Protein AF-A0AAW7FDE2-F1 (afdb_monomer_lite)

pLDDT: mean 92.48, std 11.18, range [34.59, 98.38]

Sequence (75 aa):
MSKEIKNILDVKNAASKLLLKFQTGKITKDVLYAEGATLTIIFNEVMNNACDDDTYCHVKDAAGLLNAIKHFSTI

Radius of gyration: 12.06 Å; chains: 1; bounding box: 27×22×31 Å

Secondary structure (DSSP, 8-state):
------SHHHHHHHHHHHHHHHHTTSS-HHHHHHHHHHHHHHHHHHHTTGGG-TTGGGHHHHHHHHHHHHHHHH-

Structure (mmCIF, N/CA/C/O backbone):
data_AF-A0AAW7FDE2-F1
#
_entry.id   AF-A0AAW7FDE2-F1
#
loop_
_atom_site.group_PDB
_atom_site.id
_atom_site.type_symbol
_atom_site.label_atom_id
_atom_site.label_alt_id
_atom_site.label_comp_id
_atom_site.label_asym_id
_atom_site.label_entity_id
_atom_site.label_seq_id
_atom_site.pdbx_PDB_ins_code
_atom_site.Cartn_x
_atom_site.Cartn_y
_atom_site.Cartn_z
_atom_site.occupancy
_atom_site.B_iso_or_equiv
_atom_site.auth_seq_id
_atom_site.auth_comp_id
_atom_site.auth_asym_id
_atom_site.auth_atom_id
_atom_site.pdbx_PDB_model_num
ATOM 1 N N . MET A 1 1 ? -10.616 10.962 -14.426 1.00 34.59 1 MET A N 1
ATOM 2 C CA . MET A 1 1 ? -9.703 9.917 -14.932 1.00 34.59 1 MET A CA 1
ATOM 3 C C . MET A 1 1 ? -8.961 9.316 -13.755 1.00 34.59 1 MET A C 1
ATOM 5 O O . MET A 1 1 ? -8.147 10.000 -13.145 1.00 34.59 1 MET A O 1
ATOM 9 N N . SER A 1 2 ? -9.304 8.086 -13.381 1.00 44.47 2 SER A N 1
ATOM 10 C CA . SER A 1 2 ? -8.522 7.276 -12.445 1.00 44.47 2 SER A CA 1
ATOM 11 C C . SER A 1 2 ? -7.138 7.093 -13.062 1.00 44.47 2 SER A C 1
ATOM 13 O O . SER A 1 2 ? -7.044 6.619 -14.191 1.00 44.47 2 SER A O 1
ATOM 15 N N . LYS A 1 3 ? -6.080 7.565 -12.398 1.00 56.47 3 LYS A N 1
ATOM 16 C CA . LYS A 1 3 ? -4.712 7.391 -12.895 1.00 56.47 3 LYS A CA 1
ATOM 17 C C . LYS A 1 3 ? -4.422 5.889 -12.863 1.00 56.47 3 LYS A C 1
ATOM 19 O O . LYS A 1 3 ? -4.441 5.297 -11.788 1.00 56.47 3 LYS A O 1
ATOM 24 N N . GLU A 1 4 ? -4.280 5.285 -14.034 1.00 80.88 4 GLU A N 1
ATOM 25 C CA . GLU A 1 4 ? -3.923 3.876 -14.188 1.00 80.88 4 GLU A CA 1
ATOM 26 C C . GLU A 1 4 ? -2.541 3.661 -13.553 1.00 80.88 4 GLU A C 1
ATOM 28 O O . GLU A 1 4 ? -1.621 4.428 -13.834 1.00 80.88 4 GLU A O 1
ATOM 33 N N . ILE A 1 5 ? -2.425 2.694 -12.640 1.00 87.00 5 ILE A N 1
ATOM 34 C CA . ILE A 1 5 ? -1.178 2.385 -11.930 1.00 87.00 5 ILE A CA 1
ATOM 35 C C . ILE A 1 5 ? -0.347 1.493 -12.849 1.00 87.00 5 ILE A C 1
ATOM 37 O O . ILE A 1 5 ? -0.779 0.383 -13.146 1.00 87.00 5 ILE A O 1
ATOM 41 N N . LYS A 1 6 ? 0.803 1.984 -13.327 1.00 88.56 6 LYS A N 1
ATOM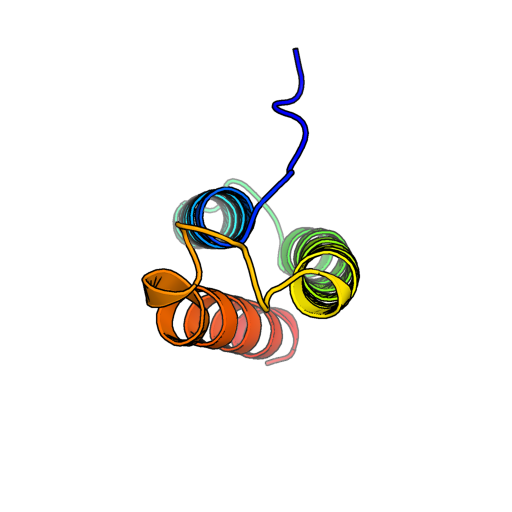 42 C CA . LYS A 1 6 ? 1.593 1.284 -14.361 1.00 88.56 6 LYS A CA 1
ATOM 43 C C . LYS A 1 6 ? 2.973 0.841 -13.907 1.00 88.56 6 LYS A C 1
ATOM 45 O O . LYS A 1 6 ? 3.544 -0.053 -14.516 1.00 88.56 6 LYS A O 1
ATOM 50 N N . ASN A 1 7 ? 3.514 1.489 -12.883 1.00 92.94 7 ASN A N 1
ATOM 51 C CA . ASN A 1 7 ? 4.879 1.275 -12.420 1.00 92.94 7 ASN A CA 1
ATOM 52 C C . ASN A 1 7 ? 4.976 1.377 -10.891 1.00 92.94 7 ASN A C 1
ATOM 54 O O . ASN A 1 7 ? 4.006 1.689 -10.188 1.00 92.94 7 ASN A O 1
ATOM 58 N N . ILE A 1 8 ? 6.168 1.111 -10.365 1.00 94.50 8 ILE A N 1
ATOM 59 C CA . ILE A 1 8 ? 6.422 1.040 -8.921 1.00 94.50 8 ILE A CA 1
ATOM 60 C C . ILE A 1 8 ? 6.228 2.416 -8.256 1.00 94.50 8 ILE A C 1
ATOM 62 O O . ILE A 1 8 ? 5.724 2.504 -7.129 1.00 94.50 8 ILE A O 1
ATOM 66 N N . LEU A 1 9 ? 6.550 3.511 -8.956 1.00 95.00 9 LEU A N 1
ATOM 67 C CA . LEU A 1 9 ? 6.299 4.876 -8.475 1.00 95.00 9 LEU A CA 1
ATOM 68 C C . LEU A 1 9 ? 4.799 5.167 -8.299 1.00 95.00 9 LEU A C 1
ATOM 70 O O . LEU A 1 9 ? 4.409 5.797 -7.310 1.00 95.00 9 LEU A O 1
ATOM 74 N N . ASP A 1 10 ? 3.951 4.710 -9.218 1.00 95.50 10 ASP A N 1
ATOM 75 C CA . ASP A 1 10 ? 2.501 4.882 -9.112 1.00 95.50 10 ASP A CA 1
ATOM 76 C C . ASP A 1 10 ? 1.940 4.136 -7.897 1.00 95.50 10 ASP A C 1
ATOM 78 O O . ASP A 1 10 ? 1.149 4.713 -7.144 1.00 95.50 10 ASP A O 1
ATOM 82 N N . VAL A 1 11 ? 2.407 2.906 -7.643 1.00 96.31 11 VAL A N 1
ATOM 83 C CA . VAL A 1 11 ? 2.045 2.140 -6.438 1.00 96.31 11 VAL A CA 1
ATOM 84 C C . VAL A 1 11 ? 2.447 2.906 -5.179 1.00 96.31 11 VAL A C 1
ATOM 86 O O . VAL A 1 11 ? 1.615 3.099 -4.289 1.00 96.31 11 VAL A O 1
ATOM 89 N N . LYS A 1 12 ? 3.691 3.404 -5.109 1.00 97.00 12 LYS A N 1
ATOM 90 C CA . LYS A 1 12 ? 4.181 4.202 -3.972 1.00 97.00 12 LYS A CA 1
ATOM 91 C C . LYS A 1 12 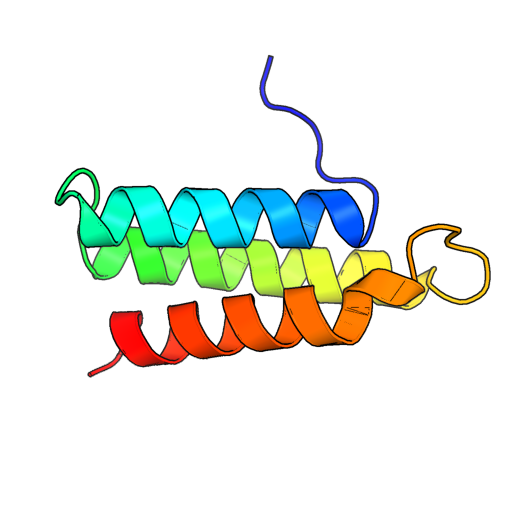? 3.274 5.406 -3.707 1.00 97.00 12 LYS A C 1
ATOM 93 O O . LYS A 1 12 ? 2.839 5.634 -2.577 1.00 97.00 12 LYS A O 1
ATOM 98 N N . ASN A 1 13 ? 2.965 6.173 -4.750 1.00 97.69 13 ASN A N 1
ATOM 99 C CA . ASN A 1 13 ? 2.144 7.378 -4.639 1.00 97.69 13 ASN A CA 1
ATOM 100 C C . ASN A 1 13 ? 0.702 7.053 -4.225 1.00 97.69 13 ASN A C 1
ATOM 102 O O . ASN A 1 13 ? 0.118 7.768 -3.405 1.00 97.69 13 ASN A O 1
ATOM 106 N N . ALA A 1 14 ? 0.130 5.972 -4.758 1.00 97.69 14 ALA A N 1
ATOM 107 C CA . ALA A 1 14 ? -1.205 5.516 -4.397 1.00 97.69 14 ALA A CA 1
ATOM 108 C C . ALA A 1 14 ? -1.268 5.059 -2.932 1.00 97.69 14 ALA A C 1
ATOM 110 O O . ALA A 1 14 ? -2.150 5.506 -2.198 1.00 97.69 14 ALA A O 1
ATOM 111 N N . ALA A 1 15 ? -0.296 4.261 -2.481 1.00 98.12 15 ALA A N 1
ATOM 112 C CA . ALA A 1 15 ? -0.208 3.786 -1.102 1.00 98.12 15 ALA A CA 1
ATOM 113 C C . ALA A 1 15 ? -0.022 4.945 -0.105 1.00 98.12 15 ALA A C 1
ATOM 115 O O . ALA A 1 15 ? -0.721 5.022 0.906 1.00 98.12 15 ALA A O 1
ATOM 116 N N . SER A 1 16 ? 0.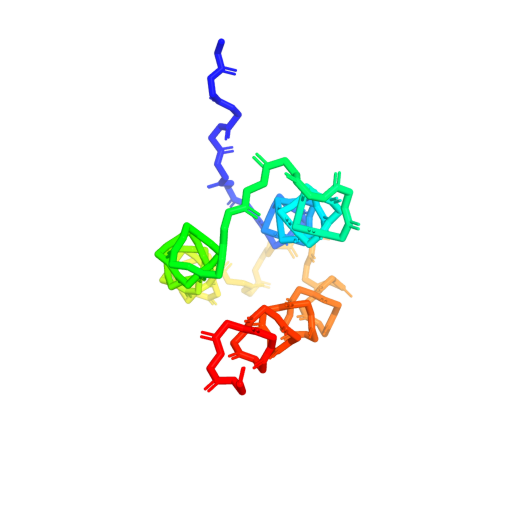851 5.907 -0.426 1.00 98.25 16 SER A N 1
ATOM 117 C CA . SER A 1 16 ? 1.046 7.118 0.382 1.00 98.25 16 SER A CA 1
ATOM 118 C C . SER A 1 16 ? -0.244 7.940 0.497 1.00 98.25 16 SER A C 1
ATOM 120 O O . SER A 1 16 ? -0.655 8.322 1.595 1.00 98.25 16 SER A O 1
ATOM 122 N N . LYS A 1 17 ? -0.946 8.156 -0.624 1.00 98.12 17 LYS A N 1
ATOM 123 C CA . LYS A 1 17 ? -2.225 8.877 -0.639 1.00 98.12 17 LYS A CA 1
ATOM 124 C C . LYS A 1 17 ? -3.311 8.141 0.147 1.00 98.12 17 LYS A C 1
ATOM 126 O O . LYS A 1 17 ? -4.133 8.794 0.791 1.00 98.12 17 LYS A O 1
ATOM 131 N N . LEU A 1 18 ? -3.333 6.811 0.087 1.00 98.00 18 LEU A N 1
ATOM 132 C CA . LEU A 1 18 ? -4.285 5.987 0.823 1.00 98.00 18 LEU A CA 1
ATOM 133 C C . LEU A 1 18 ? -4.076 6.114 2.338 1.00 98.00 18 LEU A C 1
ATOM 135 O O . LEU A 1 18 ? -5.030 6.397 3.062 1.00 98.00 18 LEU A O 1
ATOM 139 N N . LEU A 1 19 ? -2.827 6.014 2.802 1.00 97.81 19 LEU A N 1
ATOM 140 C CA . LEU A 1 19 ? -2.482 6.231 4.210 1.00 97.81 19 LEU A CA 1
ATOM 141 C C . LEU A 1 19 ? -2.858 7.636 4.682 1.00 97.81 19 LEU A C 1
ATOM 143 O O . LEU A 1 19 ? -3.458 7.775 5.743 1.00 97.81 19 LEU A O 1
ATOM 147 N N . LEU A 1 20 ? -2.591 8.671 3.880 1.00 98.19 20 LEU A N 1
ATOM 148 C CA . LEU A 1 20 ? -2.969 10.041 4.234 1.00 98.19 20 LEU A CA 1
ATOM 149 C C . LEU A 1 20 ? -4.492 10.199 4.385 1.00 98.19 20 LEU A C 1
ATOM 151 O O . LEU A 1 20 ? -4.963 10.864 5.309 1.00 98.19 20 LEU A O 1
ATOM 155 N N . LYS A 1 21 ? -5.288 9.588 3.496 1.00 98.25 21 LYS A N 1
ATOM 156 C CA . LYS A 1 21 ? -6.755 9.585 3.629 1.00 98.25 21 LYS A CA 1
ATOM 157 C C . LYS A 1 21 ? -7.190 8.918 4.934 1.00 98.25 21 LYS A C 1
ATOM 159 O O . LYS A 1 21 ? -8.078 9.443 5.597 1.00 98.25 21 LYS A O 1
ATOM 164 N N . PHE A 1 22 ? -6.566 7.802 5.308 1.00 97.75 22 PHE A N 1
ATOM 165 C CA . PHE A 1 22 ? -6.875 7.114 6.562 1.00 97.75 22 PHE A CA 1
ATOM 166 C C . PHE A 1 22 ? -6.508 7.968 7.780 1.00 97.75 22 PHE A C 1
ATOM 168 O O . PHE A 1 22 ? -7.352 8.213 8.635 1.00 97.75 22 PHE A O 1
ATOM 175 N N . GLN A 1 23 ? -5.292 8.517 7.811 1.00 96.88 23 GLN A N 1
ATOM 176 C CA . GLN A 1 23 ? -4.806 9.372 8.901 1.00 96.88 23 GLN A CA 1
ATOM 177 C C . GLN A 1 23 ? -5.641 10.645 9.087 1.00 96.88 23 GLN A C 1
ATOM 179 O O . GLN A 1 23 ? -5.756 11.156 10.196 1.00 96.88 23 GLN A O 1
ATOM 184 N N . THR A 1 24 ? -6.242 11.155 8.010 1.00 97.88 24 THR A N 1
ATOM 185 C CA . THR A 1 24 ? -7.139 12.322 8.048 1.00 97.88 24 THR A CA 1
ATOM 186 C C . THR A 1 24 ? -8.608 11.958 8.286 1.00 97.88 24 THR A C 1
ATOM 188 O O . THR A 1 24 ? -9.472 12.823 8.167 1.00 97.88 24 THR A O 1
ATOM 191 N N . GLY A 1 25 ? -8.912 10.691 8.596 1.00 97.44 25 GLY A N 1
ATOM 192 C CA . GLY A 1 25 ? -10.267 10.213 8.888 1.00 97.44 25 GLY A CA 1
ATOM 193 C C . GLY A 1 25 ? -11.204 10.174 7.677 1.00 97.44 25 GLY A C 1
ATOM 194 O O . GLY A 1 25 ? -12.414 10.056 7.841 1.00 97.44 25 GLY A O 1
ATOM 195 N N . LYS A 1 26 ? -10.674 10.284 6.451 1.00 98.19 26 LYS A N 1
ATOM 196 C CA . LYS A 1 26 ? -11.475 10.301 5.213 1.00 98.19 26 LYS A CA 1
ATOM 197 C C . LYS A 1 26 ? -11.913 8.914 4.751 1.00 98.19 26 LYS A C 1
ATOM 199 O O . LYS A 1 26 ? -12.802 8.822 3.910 1.00 98.19 26 LYS A O 1
ATOM 204 N N . ILE A 1 27 ? -11.265 7.860 5.239 1.00 98.19 27 ILE A N 1
ATOM 205 C CA . ILE A 1 27 ? -11.619 6.465 4.961 1.00 98.19 27 ILE A CA 1
ATOM 206 C C . ILE A 1 27 ? -11.554 5.644 6.247 1.00 98.19 27 ILE A C 1
ATOM 208 O O . ILE A 1 27 ? -10.822 5.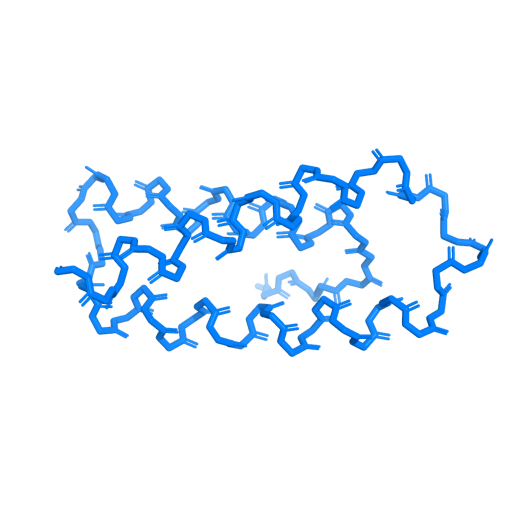989 7.175 1.00 98.19 27 ILE A O 1
ATOM 212 N N . THR A 1 28 ? -12.309 4.550 6.282 1.00 97.69 28 THR A N 1
ATOM 213 C CA . THR A 1 28 ? -12.331 3.608 7.404 1.00 97.69 28 THR A CA 1
ATOM 214 C C . THR A 1 28 ? -11.195 2.588 7.310 1.00 97.69 28 THR A C 1
ATOM 216 O O . THR A 1 28 ? -10.521 2.469 6.283 1.00 97.69 28 THR A O 1
ATOM 219 N N . LYS A 1 29 ? -11.018 1.809 8.383 1.00 97.25 29 LYS A N 1
ATOM 220 C CA . LYS A 1 29 ? -10.094 0.667 8.439 1.00 97.25 29 LYS A CA 1
ATOM 221 C C . LYS A 1 29 ? -10.410 -0.387 7.364 1.00 97.25 29 LYS A C 1
ATOM 223 O O . LYS A 1 29 ? -9.493 -0.872 6.708 1.00 97.25 29 LYS A O 1
ATOM 228 N N . ASP A 1 30 ? -11.691 -0.667 7.118 1.00 97.38 30 ASP A N 1
ATOM 229 C CA . ASP A 1 30 ? -12.123 -1.650 6.111 1.00 97.38 30 ASP A CA 1
ATOM 230 C C . ASP A 1 30 ? -11.817 -1.186 4.683 1.00 97.38 30 ASP A C 1
ATOM 232 O O . ASP A 1 30 ? -11.348 -1.963 3.852 1.00 97.38 30 ASP A O 1
ATOM 236 N N . VAL A 1 31 ? -12.019 0.107 4.402 1.00 97.75 31 VAL A N 1
ATOM 237 C CA . VAL A 1 31 ? -11.649 0.700 3.107 1.00 97.75 31 VAL A CA 1
ATOM 238 C C . VAL A 1 31 ? -10.131 0.683 2.928 1.00 97.75 31 VAL A C 1
ATOM 240 O O . VAL A 1 31 ? -9.644 0.320 1.859 1.00 97.75 31 VAL A O 1
ATOM 243 N N . LEU A 1 32 ? -9.375 1.010 3.984 1.00 98.00 32 LEU A N 1
ATOM 244 C CA . LEU A 1 32 ? -7.914 0.922 3.980 1.00 98.00 32 LEU A CA 1
ATOM 245 C C . LEU A 1 32 ? -7.438 -0.510 3.676 1.00 98.00 32 LEU A C 1
ATOM 247 O O . LEU A 1 32 ? -6.519 -0.680 2.876 1.00 98.00 32 LEU A O 1
ATOM 251 N N . TYR A 1 33 ? -8.071 -1.524 4.275 1.00 97.56 33 TYR A N 1
ATOM 252 C CA . TYR A 1 33 ? -7.773 -2.932 4.011 1.00 97.56 33 TYR A CA 1
ATOM 253 C C . TYR A 1 33 ? -8.021 -3.297 2.542 1.00 97.56 33 TYR A C 1
ATOM 255 O O . TYR A 1 33 ? -7.124 -3.808 1.871 1.00 97.56 33 TYR A O 1
ATOM 263 N N . ALA A 1 34 ? -9.222 -3.012 2.029 1.00 97.88 34 ALA A N 1
ATOM 264 C CA . ALA A 1 34 ? -9.631 -3.408 0.684 1.00 97.88 34 ALA A CA 1
ATOM 265 C C . ALA A 1 34 ? -8.787 -2.730 -0.412 1.00 97.88 34 ALA A C 1
ATOM 267 O O . ALA A 1 34 ? -8.280 -3.397 -1.321 1.00 97.88 34 ALA A O 1
ATOM 268 N N . GLU A 1 35 ? -8.580 -1.412 -0.314 1.00 97.56 35 GLU A N 1
ATOM 269 C CA . GLU A 1 35 ? -7.731 -0.680 -1.263 1.00 97.56 35 GLU A CA 1
ATOM 270 C C . GLU A 1 35 ? -6.253 -1.089 -1.118 1.00 97.56 35 GLU A C 1
ATOM 272 O O . GLU A 1 35 ? -5.552 -1.237 -2.118 1.00 97.56 35 GLU A O 1
ATOM 277 N N . GLY A 1 36 ? -5.780 -1.353 0.105 1.00 97.56 36 GLY A N 1
ATOM 278 C CA . GLY A 1 36 ? -4.425 -1.842 0.370 1.00 97.56 36 GLY A CA 1
ATOM 279 C C . GLY A 1 36 ? -4.131 -3.216 -0.227 1.00 97.56 36 GLY A C 1
ATOM 280 O O . GLY A 1 36 ? -3.076 -3.424 -0.833 1.00 97.56 36 GLY A O 1
ATOM 281 N N . ALA A 1 37 ? -5.074 -4.151 -0.096 1.00 97.56 37 ALA A N 1
ATOM 282 C CA . ALA A 1 37 ? -4.988 -5.470 -0.714 1.00 97.56 37 ALA A CA 1
ATOM 283 C C . ALA A 1 37 ? -4.937 -5.355 -2.245 1.00 97.56 37 ALA A C 1
ATOM 285 O O . ALA A 1 37 ? -4.081 -5.968 -2.881 1.00 97.56 37 ALA A O 1
ATOM 286 N N . THR A 1 38 ? -5.780 -4.493 -2.822 1.00 97.50 38 THR A N 1
ATOM 287 C CA . THR A 1 38 ? -5.785 -4.213 -4.266 1.00 97.50 38 THR A CA 1
ATOM 288 C C . THR A 1 38 ? -4.433 -3.665 -4.736 1.00 97.50 38 THR A C 1
ATOM 290 O O . THR A 1 38 ? -3.861 -4.171 -5.698 1.00 97.50 38 THR A O 1
ATOM 293 N N . LEU A 1 39 ? -3.865 -2.683 -4.025 1.00 97.56 39 LEU A N 1
ATOM 294 C CA . LEU A 1 39 ? -2.544 -2.132 -4.351 1.00 97.56 39 LEU A CA 1
ATOM 295 C C . LEU A 1 39 ? -1.415 -3.160 -4.221 1.00 97.56 39 LEU A C 1
ATOM 297 O O . LEU A 1 39 ? -0.442 -3.083 -4.964 1.00 97.56 39 LEU A O 1
ATOM 301 N N . THR A 1 40 ? -1.540 -4.124 -3.308 1.00 97.19 40 THR A N 1
ATOM 302 C CA . THR A 1 40 ? -0.554 -5.202 -3.142 1.00 97.19 40 THR A CA 1
ATOM 303 C C . THR A 1 40 ? -0.567 -6.163 -4.331 1.00 97.19 40 THR A C 1
ATOM 305 O O . THR A 1 40 ? 0.492 -6.587 -4.784 1.00 97.19 40 THR A O 1
ATOM 308 N N . ILE A 1 41 ? -1.749 -6.475 -4.873 1.00 96.19 41 ILE A N 1
ATOM 309 C CA . ILE A 1 41 ? -1.876 -7.284 -6.095 1.00 96.19 41 ILE A CA 1
ATOM 310 C C . ILE A 1 41 ? -1.220 -6.554 -7.270 1.00 96.19 41 ILE A C 1
ATOM 312 O O . ILE A 1 41 ? -0.347 -7.122 -7.920 1.00 96.19 41 ILE A O 1
ATOM 316 N N . ILE A 1 42 ? -1.553 -5.275 -7.469 1.00 95.25 42 ILE A N 1
ATOM 317 C CA . ILE A 1 42 ? -0.972 -4.459 -8.545 1.00 95.25 42 ILE A CA 1
ATOM 318 C C . ILE A 1 42 ? 0.549 -4.351 -8.390 1.00 95.25 42 ILE A C 1
ATOM 320 O O . ILE A 1 42 ? 1.282 -4.475 -9.365 1.00 95.25 42 ILE A O 1
ATOM 324 N N . PHE A 1 43 ? 1.051 -4.166 -7.167 1.00 95.50 43 PHE A N 1
ATOM 325 C CA . PHE A 1 43 ? 2.489 -4.163 -6.907 1.00 95.50 43 PHE A CA 1
ATOM 326 C C . PHE A 1 43 ? 3.156 -5.455 -7.385 1.00 95.50 43 PHE A C 1
ATOM 328 O O . PHE A 1 43 ? 4.171 -5.386 -8.067 1.00 95.50 43 PHE A O 1
ATOM 335 N N . ASN A 1 44 ? 2.575 -6.619 -7.088 1.00 93.94 44 ASN A N 1
ATOM 336 C CA . ASN A 1 44 ? 3.116 -7.901 -7.540 1.00 93.94 44 ASN A CA 1
ATOM 337 C C . ASN A 1 44 ? 3.085 -8.038 -9.071 1.00 93.94 44 ASN A C 1
ATOM 339 O O . ASN A 1 44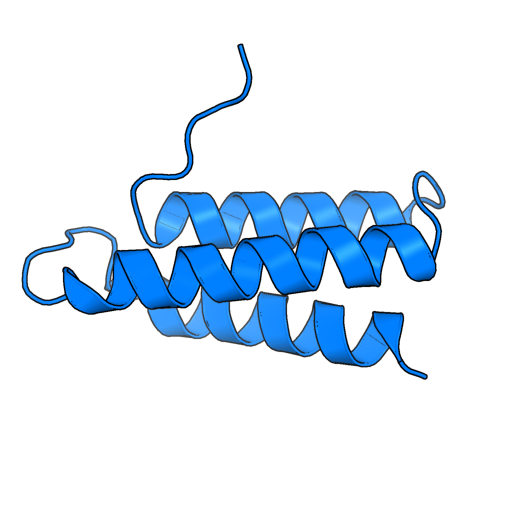 ? 4.038 -8.548 -9.655 1.00 93.94 44 ASN A O 1
ATOM 343 N N . GLU A 1 45 ? 2.027 -7.558 -9.728 1.00 93.19 45 GLU A N 1
ATOM 344 C CA . GLU A 1 45 ? 1.920 -7.558 -11.194 1.00 93.19 45 GLU A CA 1
ATOM 345 C C . GLU A 1 45 ? 2.988 -6.678 -11.846 1.00 93.19 45 GLU A C 1
ATOM 347 O O . GLU A 1 45 ? 3.665 -7.112 -12.777 1.00 93.19 45 GLU A O 1
ATOM 352 N N . VAL A 1 46 ? 3.184 -5.465 -11.328 1.00 92.00 46 VAL A N 1
ATOM 353 C CA . VAL A 1 46 ? 4.234 -4.556 -11.800 1.00 92.00 46 VAL A CA 1
ATOM 354 C C . VAL A 1 46 ? 5.616 -5.153 -11.521 1.00 92.00 46 VAL A C 1
ATOM 356 O O . VAL A 1 46 ? 6.503 -5.082 -12.370 1.00 92.00 46 VAL A O 1
ATOM 359 N N . MET A 1 47 ? 5.790 -5.817 -10.374 1.00 91.12 47 MET A N 1
ATOM 360 C CA . MET A 1 47 ? 7.053 -6.455 -10.010 1.00 91.12 47 MET A CA 1
ATOM 361 C C . MET A 1 47 ? 7.460 -7.594 -10.958 1.00 91.12 47 MET A C 1
ATOM 363 O O . MET A 1 47 ? 8.653 -7.837 -11.132 1.00 91.12 47 MET A O 1
ATOM 367 N N . ASN A 1 48 ? 6.506 -8.253 -11.624 1.00 87.19 48 ASN A N 1
ATOM 368 C CA . ASN A 1 48 ? 6.816 -9.261 -12.644 1.00 87.19 48 ASN A CA 1
ATOM 369 C C . ASN A 1 48 ? 7.552 -8.671 -13.861 1.00 87.19 48 ASN A C 1
ATOM 371 O O . ASN A 1 48 ? 8.249 -9.404 -14.556 1.00 87.19 48 ASN A O 1
ATOM 375 N N . ASN A 1 49 ? 7.438 -7.358 -14.091 1.00 81.62 49 ASN A N 1
ATOM 376 C CA . ASN A 1 49 ? 8.092 -6.633 -15.185 1.00 81.62 49 ASN A CA 1
ATOM 377 C C . ASN A 1 49 ? 9.219 -5.700 -14.692 1.00 81.62 49 ASN A C 1
ATOM 379 O O . ASN A 1 49 ? 9.692 -4.847 -15.437 1.00 81.62 49 ASN A O 1
ATOM 383 N N . ALA A 1 50 ? 9.660 -5.843 -13.438 1.00 77.88 50 ALA A N 1
ATOM 384 C CA . ALA A 1 50 ? 10.507 -4.859 -12.758 1.00 77.88 50 ALA A CA 1
ATOM 385 C C . ALA A 1 50 ? 11.952 -4.761 -13.271 1.00 77.88 50 ALA A C 1
ATOM 387 O O . ALA A 1 50 ? 12.637 -3.794 -12.950 1.00 77.88 50 ALA A O 1
ATOM 388 N N . CYS A 1 51 ? 12.417 -5.765 -14.023 1.00 72.19 51 CYS A N 1
ATOM 389 C CA . CYS A 1 51 ? 13.774 -5.840 -14.580 1.00 72.19 51 CYS A CA 1
ATOM 390 C C . CYS A 1 51 ? 14.158 -4.575 -15.364 1.00 72.19 51 CYS A C 1
ATOM 392 O O . CYS A 1 51 ? 15.288 -4.110 -15.242 1.00 72.19 51 CYS A O 1
ATOM 394 N N . ASP A 1 52 ? 13.195 -4.003 -16.089 1.00 80.56 52 ASP A N 1
ATOM 395 C CA . ASP A 1 52 ? 13.400 -2.866 -16.990 1.00 80.56 52 ASP A CA 1
ATOM 396 C C . ASP A 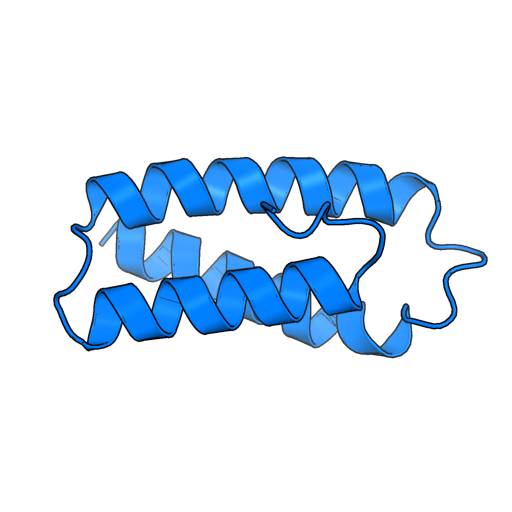1 52 ? 12.609 -1.617 -16.543 1.00 80.56 52 ASP A C 1
ATOM 398 O O . ASP A 1 52 ? 12.432 -0.676 -17.314 1.00 80.56 52 ASP A O 1
ATOM 402 N N . ASP A 1 53 ? 12.087 -1.600 -15.308 1.00 83.94 53 ASP A N 1
ATOM 403 C CA . ASP A 1 53 ? 11.311 -0.469 -14.785 1.00 83.94 53 ASP A CA 1
ATOM 404 C C . ASP A 1 53 ? 12.255 0.622 -14.248 1.00 83.94 53 ASP A C 1
ATOM 406 O O . ASP A 1 53 ? 12.881 0.467 -13.197 1.00 83.94 53 ASP A O 1
ATOM 410 N N . ASP A 1 54 ? 12.305 1.773 -14.926 1.00 89.94 54 ASP A N 1
ATOM 411 C CA . ASP A 1 54 ? 13.069 2.961 -14.504 1.00 89.94 54 ASP A CA 1
ATOM 412 C C . ASP A 1 54 ? 12.713 3.449 -13.082 1.00 89.94 54 ASP A C 1
ATOM 414 O O . ASP A 1 54 ? 13.454 4.212 -12.455 1.00 89.94 54 ASP A O 1
ATOM 418 N N . THR A 1 55 ? 11.573 3.012 -12.539 1.00 91.81 55 THR A N 1
ATOM 419 C CA . THR A 1 55 ? 11.093 3.335 -11.192 1.00 91.81 55 THR A CA 1
ATOM 420 C C . THR A 1 55 ? 11.439 2.278 -10.138 1.00 91.81 55 THR A C 1
ATOM 422 O O . THR A 1 55 ? 11.032 2.417 -8.980 1.00 91.81 55 THR A O 1
ATOM 425 N N . TYR A 1 56 ? 12.252 1.266 -10.477 1.00 91.44 56 TYR A N 1
ATOM 426 C CA . TYR A 1 56 ? 12.692 0.202 -9.561 1.00 91.44 56 TYR A CA 1
ATOM 427 C C . TYR A 1 56 ? 13.331 0.721 -8.265 1.00 91.44 56 TYR A C 1
ATOM 429 O O . TYR A 1 56 ? 13.219 0.111 -7.198 1.00 91.44 56 TYR A O 1
ATOM 437 N N . CYS A 1 57 ? 13.950 1.902 -8.303 1.00 92.88 57 CYS A N 1
ATOM 438 C CA . CYS A 1 57 ? 14.500 2.553 -7.114 1.00 92.88 57 CYS A CA 1
ATOM 439 C C . CYS A 1 57 ? 13.457 2.793 -5.998 1.00 92.88 57 CYS A C 1
ATOM 441 O O . CYS A 1 57 ? 13.833 2.960 -4.839 1.00 92.88 57 CYS A O 1
ATOM 443 N N . HIS A 1 58 ? 12.155 2.754 -6.308 1.00 94.25 58 HIS A N 1
ATOM 444 C CA . HIS A 1 58 ? 11.054 2.957 -5.365 1.00 94.25 58 HIS A CA 1
ATOM 445 C C . HIS A 1 58 ? 10.489 1.678 -4.731 1.00 94.25 58 HIS A C 1
ATOM 447 O O . HIS A 1 58 ? 9.590 1.781 -3.894 1.00 94.25 58 HIS A O 1
ATOM 453 N N . VAL A 1 59 ? 11.001 0.487 -5.069 1.00 94.88 59 VAL A N 1
ATOM 454 C CA . VAL A 1 59 ? 10.474 -0.803 -4.569 1.00 94.88 59 VAL A CA 1
ATOM 455 C C . VAL A 1 59 ? 10.393 -0.843 -3.047 1.00 94.88 59 VAL A C 1
ATOM 457 O O . VAL A 1 59 ? 9.361 -1.213 -2.488 1.00 94.88 59 VAL A O 1
ATOM 460 N N . LYS A 1 60 ? 11.468 -0.434 -2.362 1.00 95.75 60 LYS A N 1
ATOM 461 C CA . LYS A 1 60 ? 11.527 -0.461 -0.894 1.00 95.75 60 LYS A CA 1
ATOM 462 C C . LYS A 1 60 ? 10.488 0.466 -0.262 1.00 95.75 60 LYS A C 1
ATOM 464 O O . LYS A 1 60 ? 9.829 0.065 0.694 1.00 95.75 60 LYS A O 1
ATOM 469 N N . ASP A 1 61 ? 10.308 1.661 -0.819 1.00 96.94 61 ASP A N 1
ATOM 470 C CA . ASP A 1 61 ? 9.329 2.632 -0.322 1.00 96.94 61 ASP A CA 1
ATOM 471 C C . ASP A 1 61 ? 7.898 2.128 -0.532 1.00 96.94 61 ASP A C 1
ATOM 473 O O . ASP A 1 61 ? 7.077 2.182 0.384 1.00 96.94 61 ASP A O 1
ATOM 477 N N . ALA A 1 62 ? 7.602 1.605 -1.727 1.00 96.94 62 ALA A N 1
ATOM 478 C CA . ALA A 1 62 ? 6.297 1.037 -2.047 1.00 96.94 62 ALA A CA 1
ATOM 479 C C . ALA A 1 62 ? 5.960 -0.130 -1.106 1.00 96.94 62 ALA A C 1
ATOM 481 O O . ALA A 1 62 ? 4.906 -0.123 -0.469 1.00 96.94 62 ALA A O 1
ATOM 482 N N . ALA A 1 63 ? 6.884 -1.081 -0.938 1.00 97.25 63 ALA A N 1
ATOM 483 C CA . ALA A 1 63 ? 6.712 -2.215 -0.034 1.00 97.25 63 ALA A CA 1
ATOM 484 C C . ALA A 1 63 ? 6.522 -1.775 1.430 1.00 97.25 63 ALA A C 1
ATOM 486 O O . ALA A 1 63 ? 5.660 -2.307 2.132 1.00 97.25 63 ALA A O 1
ATOM 487 N N . GLY A 1 64 ? 7.279 -0.771 1.887 1.00 98.12 64 GLY A N 1
ATOM 488 C CA . GLY A 1 64 ? 7.138 -0.206 3.229 1.00 98.12 64 GLY A CA 1
ATOM 489 C C . GLY A 1 64 ? 5.753 0.396 3.476 1.00 98.12 64 GLY A C 1
ATOM 490 O O . GLY A 1 64 ? 5.134 0.123 4.507 1.00 98.12 64 GLY A O 1
ATOM 491 N N . LEU A 1 65 ? 5.227 1.160 2.513 1.00 98.38 65 LEU A N 1
ATOM 492 C CA . LEU A 1 65 ? 3.887 1.748 2.601 1.00 98.38 65 LEU A CA 1
ATOM 493 C C . LEU A 1 65 ? 2.788 0.680 2.583 1.00 98.38 65 LEU A C 1
ATOM 495 O O . LEU A 1 65 ? 1.855 0.760 3.380 1.00 98.38 65 LEU A O 1
ATOM 499 N N . LEU A 1 66 ? 2.903 -0.342 1.730 1.00 98.25 66 LEU A N 1
ATOM 500 C CA . LEU A 1 66 ? 1.954 -1.462 1.695 1.00 98.25 66 LEU A CA 1
ATOM 501 C C . LEU A 1 66 ? 1.948 -2.242 3.016 1.00 98.25 66 LEU A C 1
ATOM 503 O O . LEU A 1 66 ? 0.882 -2.585 3.530 1.00 98.25 66 LEU A O 1
ATOM 507 N N . ASN A 1 67 ? 3.120 -2.457 3.618 1.00 98.06 67 ASN A N 1
ATOM 508 C CA . ASN A 1 67 ? 3.211 -3.080 4.935 1.00 98.06 67 ASN A CA 1
ATOM 509 C C . ASN A 1 67 ? 2.558 -2.217 6.027 1.00 98.06 67 ASN A C 1
ATOM 511 O O . ASN A 1 67 ? 1.830 -2.741 6.869 1.00 98.06 67 ASN A O 1
ATOM 515 N N . ALA A 1 68 ? 2.756 -0.896 5.993 1.00 97.75 68 ALA A N 1
ATOM 516 C CA . ALA A 1 68 ? 2.083 0.020 6.914 1.00 97.75 68 ALA A CA 1
ATOM 517 C C . ALA A 1 68 ? 0.555 -0.020 6.744 1.00 97.75 68 ALA A C 1
ATOM 519 O O . ALA A 1 68 ? -0.166 -0.079 7.737 1.00 97.75 68 ALA A O 1
ATOM 520 N N . ILE A 1 69 ? 0.053 -0.060 5.504 1.00 98.25 69 ILE A N 1
ATOM 521 C CA . ILE A 1 69 ? -1.380 -0.212 5.218 1.00 98.25 69 ILE A CA 1
ATOM 522 C C . ILE A 1 69 ? -1.918 -1.509 5.824 1.00 98.25 69 ILE A C 1
ATOM 524 O O . ILE A 1 69 ? -2.918 -1.477 6.541 1.00 98.25 69 ILE A O 1
ATOM 528 N N . LYS A 1 70 ? -1.243 -2.643 5.598 1.00 97.38 70 LYS A N 1
ATOM 529 C CA . LYS A 1 70 ? -1.619 -3.931 6.199 1.00 97.38 70 LYS A CA 1
ATOM 530 C C . LYS A 1 70 ? -1.654 -3.847 7.724 1.00 97.38 70 LYS A C 1
ATOM 532 O O . LYS A 1 70 ? -2.607 -4.316 8.336 1.00 97.38 70 LYS A O 1
ATOM 537 N N . HIS A 1 71 ? -0.635 -3.246 8.333 1.00 97.12 71 HIS A N 1
ATOM 538 C CA . HIS A 1 71 ? -0.558 -3.075 9.779 1.00 97.12 71 HIS A CA 1
ATOM 539 C C . HIS A 1 71 ? -1.760 -2.265 10.291 1.00 97.12 71 HIS A C 1
ATOM 541 O O . HIS A 1 71 ? -2.606 -2.809 10.992 1.00 97.12 71 HIS A O 1
ATOM 547 N N . PHE A 1 72 ? -1.932 -1.016 9.852 1.00 96.25 72 PHE A N 1
ATOM 548 C CA . PHE A 1 72 ? -3.023 -0.155 10.328 1.00 96.25 72 PHE A CA 1
ATOM 549 C C . PHE A 1 72 ? -4.428 -0.682 10.015 1.00 96.25 72 PHE A C 1
ATOM 551 O O . PHE A 1 72 ? -5.375 -0.380 10.736 1.00 96.25 72 PHE A O 1
ATOM 558 N N . SER A 1 73 ? -4.577 -1.480 8.959 1.00 95.75 73 SER A N 1
ATOM 559 C CA . SER A 1 73 ? -5.861 -2.079 8.593 1.00 95.75 73 SER A CA 1
ATOM 560 C C . SER A 1 73 ? -6.200 -3.370 9.339 1.00 95.75 73 SER A C 1
ATOM 562 O O . SER A 1 73 ? -7.312 -3.865 9.187 1.00 95.75 73 SER A O 1
ATOM 564 N N . THR A 1 74 ? -5.302 -3.914 10.168 1.00 92.00 74 THR A N 1
ATOM 565 C CA . THR A 1 74 ? -5.531 -5.193 10.869 1.00 92.00 74 THR A CA 1
ATOM 566 C C . THR A 1 74 ? -5.448 -5.116 12.391 1.00 92.00 74 THR A C 1
ATOM 568 O O . THR A 1 74 ? -6.040 -5.973 13.039 1.00 92.00 74 THR A O 1
ATOM 571 N N . ILE A 1 75 ? -4.831 -4.079 12.970 1.00 86.25 75 ILE A N 1
ATOM 572 C CA . ILE A 1 75 ? -4.759 -3.878 14.437 1.00 86.25 75 ILE A CA 1
ATOM 573 C C . ILE A 1 75 ? -6.052 -3.292 14.979 1.00 86.25 75 ILE A C 1
ATOM 575 O O . ILE A 1 75 ? -6.514 -2.273 14.417 1.00 86.25 75 ILE A O 1
#

Foldseek 3Di:
DPPDQQALVSLLVQLVVLVVCVVVVVDDLVVLVVVLVVSVVVLVVRVVVLPPGPCVVCNVSSVVSSVVSVVSSPD